Protein AF-W5XK88-F1 (afdb_monomer_lite)

pLDDT: mean 74.53, std 16.63, range [36.09, 95.25]

Radius of gyration: 17.04 Å; chains: 1; bounding box: 43×44×38 Å

InterPro domains:
  IPR008969 Carboxypeptidase-like, regulatory domain superfamily [SSF49464] (3-73)

Organism: Platynereis dumerilii (NCBI:txid6359)

Sequence (108 aa):
RHNVSSAHDGDYWRLLTDGVYDVTASAPGYMSVTNRVQVVNNPMEGAVVQNFTLPSKSAKGQESYSDVNQIMNGAVAAGKGAKGKYKKEIEELRAMFQRMLNREEQDY

Foldseek 3Di:
DDDDDADPVRHDDDDDDFDWDFDWDDDPQWQIDTDIDGFDPDPPDDGDDDDDDTFGPDPVSVVVVVVVLVVVVVVCVPDPPCCVPCVVVNVVVVVRVVCSVVVPPPDD

Structure (mmCIF, N/CA/C/O backbone):
data_AF-W5XK88-F1
#
_entry.id   AF-W5XK88-F1
#
loop_
_atom_site.group_PDB
_atom_site.id
_atom_site.type_symbol
_atom_site.label_atom_id
_atom_site.label_alt_id
_atom_site.label_comp_id
_atom_site.label_asym_id
_atom_site.label_entity_id
_atom_site.label_seq_id
_atom_site.pdbx_PDB_ins_code
_atom_site.Cartn_x
_atom_site.Cartn_y
_atom_site.Cartn_z
_atom_site.occupancy
_atom_site.B_iso_or_equiv
_atom_site.auth_seq_id
_atom_site.auth_comp_id
_atom_site.auth_asym_id
_atom_site.auth_atom_id
_atom_site.pdbx_PDB_model_num
ATOM 1 N N . ARG A 1 1 ? -7.399 -0.426 -13.196 1.00 58.31 1 ARG A N 1
ATOM 2 C CA . ARG A 1 1 ? -7.351 -0.854 -11.774 1.00 58.31 1 ARG A CA 1
ATOM 3 C C . ARG A 1 1 ? -6.791 -2.263 -11.755 1.00 58.31 1 ARG A C 1
ATOM 5 O O . ARG A 1 1 ? -7.291 -3.083 -12.512 1.00 58.31 1 ARG A O 1
ATOM 12 N N . HIS A 1 2 ? -5.749 -2.535 -10.977 1.00 78.69 2 HIS A N 1
ATOM 13 C CA . HIS A 1 2 ? -5.146 -3.862 -10.953 1.00 78.69 2 HIS A CA 1
ATOM 14 C C . HIS A 1 2 ? -4.692 -4.189 -9.531 1.00 78.69 2 HIS A C 1
ATOM 16 O O . HIS A 1 2 ? -3.643 -3.727 -9.088 1.00 78.69 2 HIS A O 1
ATOM 22 N N . ASN A 1 3 ? -5.502 -4.963 -8.823 1.00 84.06 3 ASN A N 1
ATOM 23 C CA . ASN A 1 3 ? -5.210 -5.348 -7.450 1.00 84.06 3 ASN A CA 1
ATOM 24 C C . ASN A 1 3 ? -4.350 -6.617 -7.444 1.00 84.06 3 ASN A C 1
ATOM 26 O O . ASN A 1 3 ? -4.399 -7.410 -8.385 1.00 84.06 3 ASN A O 1
ATOM 30 N N . VAL A 1 4 ? -3.566 -6.787 -6.387 1.00 88.12 4 VAL A N 1
ATOM 31 C CA . VAL A 1 4 ? -2.876 -8.036 -6.053 1.00 88.12 4 VAL A CA 1
ATOM 32 C C . VAL A 1 4 ? -3.195 -8.365 -4.601 1.00 88.12 4 VAL A C 1
ATOM 34 O O . VAL A 1 4 ? -3.372 -7.453 -3.793 1.00 88.12 4 VAL A O 1
ATOM 37 N N . SER A 1 5 ? -3.297 -9.650 -4.284 1.00 90.31 5 SER A N 1
ATOM 38 C CA . SER A 1 5 ? -3.410 -10.124 -2.905 1.00 90.31 5 SER A CA 1
ATOM 39 C C . SER A 1 5 ? -2.036 -10.557 -2.417 1.00 90.31 5 SER A C 1
ATOM 41 O O . SER A 1 5 ? -1.236 -11.064 -3.205 1.00 90.31 5 SER A O 1
ATOM 43 N N . SER A 1 6 ? -1.763 -10.348 -1.132 1.00 87.44 6 SER A N 1
ATOM 44 C CA . SER A 1 6 ? -0.564 -10.894 -0.508 1.00 87.44 6 SER A CA 1
ATOM 45 C C . SER A 1 6 ? -0.608 -12.424 -0.490 1.00 87.44 6 SER A C 1
ATOM 47 O O . SER A 1 6 ? -1.680 -13.037 -0.485 1.00 87.44 6 SER A O 1
ATOM 49 N N . ALA A 1 7 ? 0.569 -13.036 -0.443 1.00 90.50 7 ALA A N 1
ATOM 50 C CA . ALA A 1 7 ? 0.758 -14.419 -0.057 1.00 90.50 7 ALA A CA 1
ATOM 51 C C . ALA A 1 7 ? 0.347 -14.631 1.410 1.00 90.50 7 ALA A C 1
ATOM 53 O O . ALA A 1 7 ? 0.078 -13.680 2.150 1.00 90.50 7 ALA A O 1
ATOM 54 N N . HIS A 1 8 ? 0.320 -15.897 1.825 1.00 87.31 8 HIS A N 1
ATOM 55 C CA . HIS A 1 8 ? -0.058 -16.304 3.179 1.0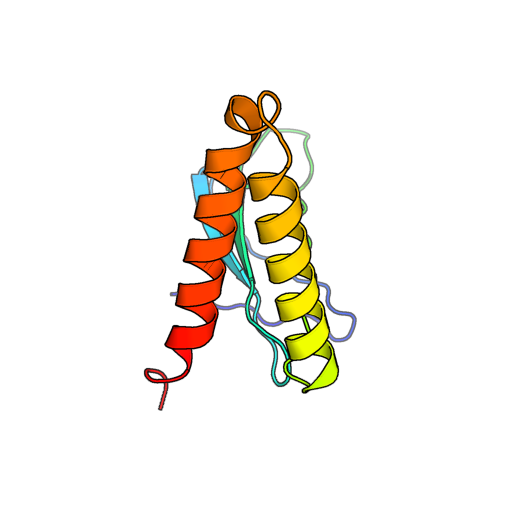0 87.31 8 HIS A CA 1
ATOM 56 C C . HIS A 1 8 ? 0.747 -15.576 4.270 1.00 87.31 8 HIS A C 1
ATOM 58 O O . HIS A 1 8 ? 0.172 -15.145 5.265 1.00 87.31 8 HIS A O 1
ATOM 64 N N . ASP A 1 9 ? 2.046 -15.368 4.039 1.00 89.56 9 ASP A N 1
ATOM 65 C CA . ASP A 1 9 ? 2.952 -14.750 5.014 1.00 89.56 9 ASP A CA 1
ATOM 66 C C . ASP A 1 9 ? 3.019 -13.213 4.892 1.00 89.56 9 ASP A C 1
ATOM 68 O O . ASP A 1 9 ? 3.775 -12.557 5.604 1.00 89.56 9 ASP A O 1
ATOM 72 N N . GLY A 1 10 ? 2.202 -12.619 4.012 1.00 90.25 10 GLY A N 1
ATOM 73 C CA . GLY A 1 10 ? 2.094 -11.168 3.825 1.00 90.25 10 GLY A CA 1
ATOM 74 C C . GLY A 1 10 ? 2.924 -10.595 2.671 1.00 90.25 10 GLY A C 1
ATOM 75 O O . GLY A 1 10 ? 2.690 -9.450 2.281 1.00 90.25 10 GLY A O 1
ATOM 76 N N . ASP A 1 11 ? 3.822 -11.384 2.076 1.00 92.31 11 ASP A N 1
ATOM 77 C CA . ASP A 1 11 ? 4.602 -10.975 0.902 1.00 92.31 11 ASP A CA 1
ATOM 78 C C . ASP A 1 11 ? 3.704 -10.667 -0.299 1.00 92.31 11 ASP A C 1
ATOM 80 O O . ASP A 1 11 ? 2.667 -11.296 -0.507 1.00 92.31 11 ASP A O 1
ATOM 84 N N . TYR A 1 12 ? 4.099 -9.714 -1.137 1.00 93.31 12 TYR A N 1
ATOM 85 C CA . TYR A 1 12 ? 3.371 -9.384 -2.357 1.00 93.31 12 TYR A CA 1
ATOM 86 C C . TYR A 1 12 ? 4.336 -8.927 -3.450 1.00 93.31 12 TYR A C 1
ATOM 88 O O . TYR A 1 12 ? 5.395 -8.365 -3.174 1.00 93.31 12 TYR A O 1
ATOM 96 N N . TRP A 1 13 ? 3.940 -9.108 -4.712 1.00 92.75 13 TRP A N 1
ATOM 97 C CA . TRP A 1 13 ? 4.691 -8.596 -5.855 1.00 92.75 13 TRP A CA 1
ATOM 98 C C . TRP A 1 13 ? 3.765 -7.926 -6.855 1.00 92.75 13 TRP A C 1
ATOM 100 O O . TRP A 1 13 ? 2.676 -8.412 -7.167 1.00 92.75 13 TRP A O 1
ATOM 110 N N . ARG A 1 14 ? 4.223 -6.795 -7.387 1.00 92.25 14 ARG A N 1
ATOM 111 C CA . ARG A 1 14 ? 3.532 -6.056 -8.433 1.00 92.25 14 ARG A CA 1
ATOM 112 C C . ARG A 1 14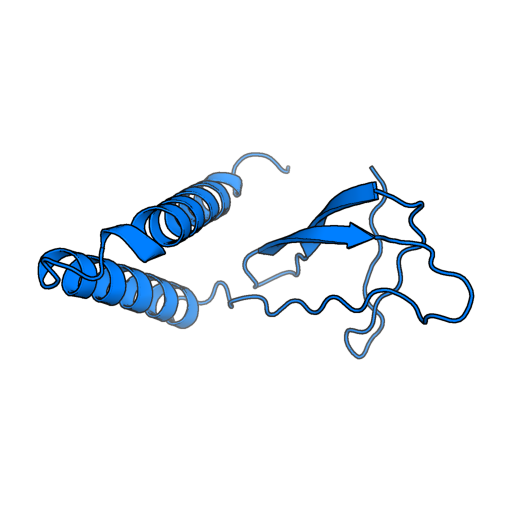 ? 4.543 -5.591 -9.469 1.00 92.25 14 ARG A C 1
ATOM 114 O O . ARG A 1 14 ? 5.381 -4.749 -9.173 1.00 92.25 14 ARG A O 1
ATOM 121 N N . LEU A 1 15 ? 4.423 -6.103 -10.691 1.00 91.56 15 LEU A N 1
ATOM 122 C CA . LEU A 1 15 ? 5.199 -5.598 -11.820 1.00 91.56 15 LEU A CA 1
ATOM 123 C C . LEU A 1 15 ? 4.645 -4.234 -12.238 1.00 91.56 15 LEU A C 1
ATOM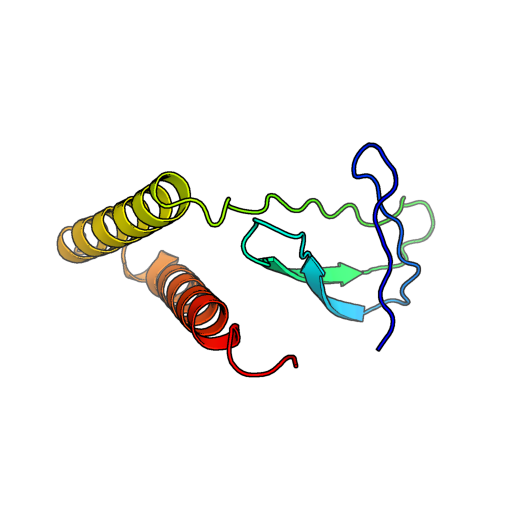 125 O O . LEU A 1 15 ? 3.453 -4.103 -12.538 1.00 91.56 15 LEU A O 1
ATOM 129 N N . LEU A 1 16 ? 5.516 -3.231 -12.221 1.00 91.44 16 LEU A N 1
ATOM 130 C CA . LEU A 1 16 ? 5.239 -1.857 -12.619 1.00 91.44 16 LEU A CA 1
ATOM 131 C C . LEU A 1 16 ? 6.360 -1.387 -13.542 1.00 91.44 16 LEU A C 1
ATOM 133 O O . LEU A 1 16 ? 7.510 -1.787 -13.380 1.00 91.44 16 LEU A O 1
ATOM 137 N N . THR A 1 17 ? 6.015 -0.541 -14.505 1.00 93.88 17 THR A N 1
ATOM 138 C CA . THR A 1 17 ? 7.004 0.214 -15.276 1.00 93.88 17 THR A CA 1
ATOM 139 C C . THR A 1 17 ? 7.499 1.403 -14.463 1.00 93.88 17 THR A C 1
ATOM 141 O O . THR A 1 17 ? 6.845 1.812 -13.500 1.00 93.88 17 THR A O 1
ATOM 144 N N . ASP A 1 18 ? 8.598 2.007 -14.896 1.00 95.12 18 ASP A N 1
ATOM 145 C CA . ASP A 1 18 ? 9.146 3.224 -14.300 1.00 95.12 18 ASP A CA 1
ATOM 146 C C . ASP A 1 18 ? 8.083 4.307 -14.171 1.00 95.12 18 ASP A C 1
ATOM 148 O O . ASP A 1 18 ? 7.306 4.565 -15.095 1.00 95.12 18 ASP A O 1
ATOM 152 N N . GLY A 1 19 ? 8.023 4.921 -12.994 1.00 95.25 19 GLY A N 1
ATOM 153 C CA . GLY A 1 19 ? 6.995 5.897 -12.681 1.00 95.25 19 GLY A CA 1
ATOM 154 C C . GLY A 1 19 ? 6.786 6.094 -11.189 1.00 95.25 19 GLY A C 1
ATOM 155 O O . GLY A 1 19 ? 7.429 5.471 -10.347 1.00 95.25 19 GLY A O 1
ATOM 156 N N . VAL A 1 20 ? 5.857 6.987 -10.861 1.00 95.25 20 VAL A N 1
ATOM 157 C CA . VAL A 1 20 ? 5.460 7.275 -9.482 1.00 95.25 20 VAL A CA 1
ATOM 158 C C . VAL A 1 20 ? 4.013 6.848 -9.294 1.00 95.25 20 VAL A C 1
ATOM 160 O O . VAL A 1 20 ? 3.138 7.293 -10.035 1.00 95.25 20 VAL A O 1
ATOM 163 N N . TYR A 1 21 ? 3.766 6.012 -8.290 1.00 91.94 21 TYR A N 1
ATOM 164 C CA . TYR A 1 21 ? 2.469 5.392 -8.045 1.00 91.94 21 TYR A CA 1
ATOM 165 C C . TYR A 1 21 ? 1.998 5.650 -6.620 1.00 91.94 21 TYR A C 1
ATOM 167 O O . TYR A 1 21 ? 2.786 5.556 -5.682 1.00 91.94 21 TYR A O 1
ATOM 175 N N . ASP A 1 22 ? 0.701 5.895 -6.453 1.00 92.31 22 ASP A N 1
ATOM 176 C CA . ASP A 1 22 ? 0.052 5.824 -5.145 1.00 92.31 22 ASP A CA 1
ATOM 177 C C . ASP A 1 22 ? -0.431 4.386 -4.929 1.00 92.31 22 ASP A C 1
ATOM 179 O O . ASP A 1 22 ? -1.349 3.909 -5.601 1.00 92.31 22 ASP A O 1
ATOM 183 N N . VAL A 1 23 ? 0.225 3.671 -4.018 1.00 91.75 23 VAL A N 1
ATOM 184 C CA . VAL A 1 23 ? -0.057 2.264 -3.722 1.00 91.75 23 VAL A CA 1
ATOM 185 C C . VAL A 1 23 ? -0.825 2.181 -2.412 1.00 91.75 23 VAL A C 1
ATOM 187 O O . VAL A 1 23 ? -0.324 2.605 -1.371 1.00 91.75 23 VAL A O 1
ATOM 190 N N . THR A 1 24 ? -2.034 1.621 -2.462 1.00 90.69 24 THR A N 1
ATOM 191 C CA . THR A 1 24 ? -2.886 1.407 -1.286 1.00 90.69 24 THR A CA 1
ATOM 192 C C . THR A 1 24 ? -2.864 -0.060 -0.869 1.00 90.69 24 THR A C 1
ATOM 194 O O . THR A 1 24 ? -3.269 -0.924 -1.646 1.00 90.69 24 THR A O 1
ATOM 197 N N . ALA A 1 25 ? -2.451 -0.332 0.367 1.00 92.62 25 ALA A N 1
ATOM 198 C CA . ALA A 1 25 ? -2.608 -1.630 1.013 1.00 92.62 25 ALA A CA 1
ATOM 199 C C . ALA A 1 25 ? -3.844 -1.619 1.922 1.00 92.62 25 ALA A C 1
ATOM 201 O O . ALA A 1 25 ? -4.102 -0.640 2.626 1.00 92.62 25 AL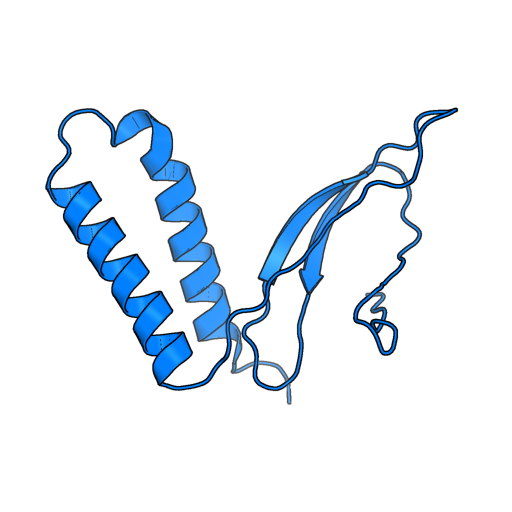A A O 1
ATOM 202 N N . SER A 1 26 ? -4.607 -2.710 1.909 1.00 89.75 26 SER A N 1
ATOM 203 C CA . SER A 1 26 ? -5.858 -2.846 2.659 1.00 89.75 26 SER A CA 1
ATOM 204 C C . SER A 1 26 ? -6.073 -4.293 3.081 1.00 89.75 26 SER A C 1
ATOM 206 O O . SER A 1 26 ? -5.822 -5.200 2.287 1.00 89.75 26 SER A O 1
ATOM 208 N N . ALA A 1 27 ? -6.601 -4.501 4.283 1.00 88.56 27 ALA A N 1
ATOM 209 C CA . ALA A 1 27 ? -6.961 -5.817 4.796 1.00 88.56 27 ALA A CA 1
ATOM 210 C C . ALA A 1 27 ? -8.214 -5.716 5.687 1.00 88.56 27 ALA A C 1
ATOM 212 O O . ALA A 1 27 ? -8.389 -4.698 6.369 1.00 88.56 27 ALA A O 1
ATOM 213 N N . PRO A 1 28 ? -9.087 -6.740 5.719 1.00 87.81 28 PRO A N 1
ATOM 214 C CA . PRO A 1 28 ? -10.232 -6.768 6.628 1.00 87.81 28 PRO A CA 1
ATOM 215 C C . PRO A 1 28 ? -9.806 -6.588 8.091 1.00 87.81 28 PRO A C 1
ATOM 217 O O . PRO A 1 28 ? -8.847 -7.205 8.541 1.00 87.81 28 PRO A O 1
ATOM 220 N N . GLY A 1 29 ? -10.514 -5.737 8.838 1.00 83.69 29 GLY A N 1
ATOM 221 C CA . GLY A 1 29 ? -10.184 -5.438 10.240 1.00 83.69 29 GLY A CA 1
ATOM 222 C C . GLY A 1 29 ? -9.041 -4.432 10.445 1.00 83.69 29 GLY A C 1
ATOM 223 O O . GLY A 1 29 ? -8.738 -4.093 11.590 1.00 83.69 29 GLY A O 1
ATOM 224 N N . TYR A 1 30 ? -8.453 -3.902 9.367 1.00 85.50 30 TYR A N 1
ATOM 225 C CA . TYR A 1 30 ? -7.385 -2.903 9.411 1.00 85.50 30 TYR A CA 1
ATOM 226 C C . TYR A 1 30 ? -7.710 -1.666 8.569 1.00 85.50 30 TYR A C 1
ATOM 228 O O . TYR A 1 30 ? -8.462 -1.721 7.595 1.00 85.50 30 TYR A O 1
ATOM 236 N N . MET A 1 31 ? -7.156 -0.521 8.958 1.00 82.19 31 MET A N 1
ATOM 237 C CA . MET A 1 31 ? -7.227 0.706 8.176 1.00 82.19 31 MET A CA 1
ATOM 238 C C . MET A 1 31 ? -6.318 0.578 6.956 1.00 82.19 31 MET A C 1
ATOM 240 O O . MET A 1 31 ? -5.191 0.096 7.060 1.00 82.19 31 MET A O 1
ATOM 244 N N . SER A 1 32 ? -6.812 1.009 5.796 1.00 86.00 32 SER A N 1
ATOM 245 C CA . SER A 1 32 ? -5.992 1.034 4.582 1.00 86.00 32 SER A CA 1
ATOM 246 C C . SER A 1 32 ? -4.896 2.085 4.716 1.00 86.00 32 SER A C 1
ATOM 248 O O . SER A 1 32 ? -5.108 3.091 5.379 1.00 86.00 32 SER A O 1
ATOM 250 N N . VAL A 1 33 ? -3.752 1.887 4.070 1.00 84.81 33 VAL A N 1
ATOM 251 C CA . VAL A 1 33 ? -2.645 2.856 4.046 1.00 84.81 33 VAL A CA 1
ATOM 252 C C . VAL A 1 33 ? -2.233 3.076 2.601 1.00 84.81 33 VAL A C 1
ATOM 254 O O . VAL A 1 33 ? -2.129 2.115 1.844 1.00 84.81 33 VAL A O 1
ATOM 257 N N . THR A 1 34 ? -2.022 4.334 2.208 1.00 88.38 34 THR A N 1
ATOM 258 C CA . THR A 1 34 ? -1.544 4.688 0.865 1.00 88.38 34 THR A CA 1
ATOM 259 C C . THR A 1 34 ? -0.180 5.345 0.955 1.00 88.38 34 THR A C 1
ATOM 261 O O . THR A 1 34 ? -0.044 6.354 1.639 1.00 88.38 34 THR A O 1
ATOM 264 N N . ASN A 1 35 ? 0.793 4.804 0.226 1.00 88.38 35 ASN A N 1
ATOM 265 C CA . ASN A 1 35 ? 2.132 5.371 0.116 1.00 88.38 35 ASN A CA 1
ATOM 266 C C . ASN A 1 35 ? 2.427 5.726 -1.340 1.00 88.38 35 ASN A C 1
ATOM 268 O O . ASN A 1 35 ? 2.063 4.985 -2.254 1.00 88.38 35 ASN A O 1
ATOM 272 N N . ARG A 1 36 ? 3.130 6.842 -1.543 1.00 90.19 36 ARG A N 1
ATOM 273 C CA . ARG A 1 36 ? 3.628 7.248 -2.856 1.00 90.19 36 ARG A CA 1
ATOM 274 C C . ARG A 1 36 ? 4.993 6.609 -3.097 1.00 90.19 36 ARG A C 1
ATOM 276 O O . ARG A 1 36 ? 5.945 6.918 -2.386 1.00 90.19 36 ARG A O 1
ATOM 283 N N . VAL A 1 37 ? 5.080 5.726 -4.084 1.00 93.44 37 VAL A N 1
ATOM 284 C CA . VAL A 1 37 ? 6.265 4.912 -4.385 1.00 93.44 37 VAL A CA 1
ATOM 285 C C . VAL A 1 37 ? 6.833 5.320 -5.737 1.00 93.44 37 VAL A C 1
ATOM 287 O O . VAL A 1 37 ? 6.106 5.370 -6.730 1.00 93.44 37 VAL A O 1
ATOM 290 N N . GLN A 1 38 ? 8.134 5.596 -5.784 1.00 95.19 38 GLN A N 1
ATOM 291 C CA . GLN A 1 38 ? 8.863 5.789 -7.033 1.00 95.19 38 GLN A CA 1
ATOM 292 C C . GLN A 1 38 ? 9.476 4.455 -7.463 1.00 95.19 38 GLN A C 1
ATOM 294 O O . GLN A 1 38 ? 10.284 3.877 -6.743 1.00 95.19 38 GLN A O 1
ATOM 299 N N . VAL A 1 39 ? 9.078 3.978 -8.637 1.00 94.81 39 VAL A N 1
ATOM 300 C CA . VAL A 1 39 ? 9.622 2.783 -9.279 1.00 94.81 39 VAL A CA 1
ATOM 301 C C . VAL A 1 39 ? 10.598 3.238 -10.350 1.00 94.81 39 VAL A C 1
ATOM 303 O O . VAL A 1 39 ? 10.237 4.033 -11.221 1.00 94.81 39 VAL A O 1
ATOM 306 N N . VAL A 1 40 ? 11.827 2.741 -10.270 1.00 93.31 40 VAL A N 1
ATOM 307 C CA . VAL A 1 40 ? 12.883 2.991 -11.251 1.00 93.31 40 VAL A CA 1
ATOM 308 C C . VAL A 1 40 ? 13.460 1.642 -11.653 1.00 93.31 40 VAL A C 1
ATOM 310 O O . VAL A 1 40 ? 13.812 0.844 -10.785 1.00 93.31 40 VAL A O 1
ATOM 313 N N . ASN A 1 41 ? 13.543 1.374 -12.952 1.00 89.94 41 ASN A N 1
ATOM 314 C CA . ASN A 1 41 ? 14.179 0.182 -13.488 1.00 89.94 41 ASN A CA 1
ATOM 315 C C . ASN A 1 41 ? 15.635 0.507 -13.803 1.00 89.94 41 ASN A C 1
ATOM 317 O O . ASN A 1 41 ? 16.003 0.825 -14.936 1.00 89.94 41 ASN A O 1
ATOM 321 N N . ASN A 1 42 ? 16.461 0.438 -12.765 1.00 88.81 42 ASN A N 1
ATOM 322 C CA . ASN A 1 42 ? 17.899 0.562 -12.911 1.00 88.81 42 ASN A CA 1
ATOM 323 C C . ASN A 1 42 ? 18.494 -0.801 -13.288 1.00 88.81 42 ASN A C 1
ATOM 325 O O . ASN A 1 42 ? 18.331 -1.771 -12.540 1.00 88.81 42 ASN A O 1
ATOM 329 N N . PRO A 1 43 ? 19.224 -0.902 -14.416 1.00 83.94 43 PRO A N 1
ATOM 330 C CA . PRO A 1 43 ? 19.963 -2.111 -14.738 1.00 83.94 43 PRO A CA 1
ATOM 331 C C . PRO A 1 43 ? 20.902 -2.463 -13.580 1.00 83.94 43 PRO A C 1
ATOM 333 O O . PRO A 1 43 ? 21.657 -1.612 -13.120 1.00 83.94 43 PRO A O 1
ATOM 336 N N . MET A 1 44 ? 20.883 -3.727 -13.152 1.00 85.62 44 MET A N 1
ATOM 337 C CA . MET A 1 44 ? 21.678 -4.282 -12.041 1.00 85.62 44 MET A CA 1
ATOM 338 C C . MET A 1 44 ? 21.171 -3.996 -10.615 1.00 85.62 44 MET A C 1
ATOM 340 O O . MET A 1 44 ? 21.769 -4.509 -9.670 1.00 85.62 44 MET A O 1
ATOM 344 N N . GLU A 1 45 ? 20.062 -3.273 -10.437 1.00 88.69 45 GLU A N 1
ATOM 345 C CA . GLU A 1 45 ? 19.397 -3.148 -9.132 1.00 88.69 45 GLU A CA 1
ATOM 346 C C . GLU A 1 45 ? 18.220 -4.126 -8.995 1.00 88.69 45 GLU A C 1
ATOM 348 O O . GLU A 1 45 ? 17.630 -4.586 -9.975 1.00 88.69 45 GLU A O 1
ATOM 353 N N . GLY A 1 46 ? 17.905 -4.489 -7.749 1.00 88.12 46 GLY A N 1
ATOM 354 C CA . GLY A 1 46 ? 16.740 -5.311 -7.430 1.00 88.12 46 GLY A CA 1
ATOM 355 C C . GLY A 1 46 ? 15.425 -4.530 -7.521 1.00 88.12 46 GLY A C 1
ATOM 356 O O . GLY A 1 46 ? 15.401 -3.324 -7.749 1.00 88.12 46 GLY A O 1
ATOM 357 N N . ALA A 1 47 ? 14.308 -5.223 -7.296 1.00 90.81 47 ALA A N 1
ATOM 358 C CA . ALA A 1 47 ? 12.999 -4.581 -7.233 1.00 90.81 47 ALA A CA 1
ATOM 359 C C . ALA A 1 47 ? 12.921 -3.559 -6.084 1.00 90.81 47 ALA A C 1
ATOM 361 O O . ALA A 1 47 ? 13.468 -3.781 -5.001 1.00 90.81 47 ALA A O 1
ATOM 362 N N . VAL A 1 48 ? 12.175 -2.471 -6.296 1.00 93.62 48 VAL A N 1
ATOM 363 C CA . VAL A 1 48 ? 11.856 -1.514 -5.230 1.00 93.62 48 VAL A CA 1
ATOM 364 C C . VAL A 1 48 ? 11.029 -2.213 -4.150 1.00 93.62 48 VAL A C 1
ATOM 366 O O . VAL A 1 48 ? 9.928 -2.699 -4.413 1.00 93.62 48 VAL A O 1
ATOM 369 N N . VAL A 1 49 ? 11.559 -2.243 -2.927 1.00 93.81 49 VAL A N 1
ATOM 370 C CA . VAL A 1 49 ? 10.880 -2.821 -1.765 1.00 93.81 49 VAL A CA 1
ATOM 371 C C . VAL A 1 49 ? 10.044 -1.747 -1.084 1.00 93.81 49 VAL A C 1
ATOM 373 O O . VAL A 1 49 ? 10.564 -0.726 -0.636 1.00 93.81 49 VAL A O 1
ATOM 376 N N . GLN A 1 50 ? 8.747 -2.007 -0.959 1.00 94.31 50 GLN A N 1
ATOM 377 C CA . GLN A 1 50 ? 7.831 -1.197 -0.169 1.00 94.31 50 GLN A CA 1
ATOM 378 C C . GLN A 1 50 ? 7.150 -2.106 0.853 1.00 94.31 50 GLN A C 1
ATOM 380 O O . GLN A 1 50 ? 6.645 -3.158 0.497 1.00 94.31 50 GLN A O 1
ATOM 385 N N . ASN A 1 51 ? 7.114 -1.691 2.117 1.00 93.81 51 ASN A N 1
ATOM 386 C CA . ASN A 1 51 ? 6.389 -2.402 3.171 1.00 93.81 51 ASN A CA 1
ATOM 387 C C . ASN A 1 51 ? 5.223 -1.550 3.674 1.00 93.81 51 ASN A C 1
ATOM 389 O O . ASN A 1 51 ? 5.298 -0.316 3.662 1.00 93.81 51 ASN A O 1
ATOM 393 N N . PHE A 1 52 ? 4.159 -2.207 4.133 1.00 91.00 52 PHE A N 1
ATOM 394 C CA . PHE A 1 52 ? 2.981 -1.559 4.702 1.00 91.00 52 PHE A CA 1
ATOM 395 C C . PHE A 1 52 ? 2.687 -2.120 6.090 1.00 91.00 52 PHE A C 1
ATOM 397 O O . PHE A 1 52 ? 2.543 -3.326 6.260 1.00 91.00 52 PHE A O 1
ATOM 404 N N . THR A 1 53 ? 2.529 -1.226 7.064 1.00 88.38 53 THR A N 1
ATOM 405 C CA . THR A 1 53 ? 2.003 -1.561 8.389 1.00 88.38 53 THR A CA 1
ATOM 406 C C . THR A 1 53 ? 0.600 -0.993 8.486 1.00 88.38 53 THR A C 1
ATOM 408 O O . THR A 1 53 ? 0.423 0.224 8.426 1.00 88.38 53 THR A O 1
ATOM 411 N N . LEU A 1 54 ? -0.400 -1.863 8.616 1.00 84.88 54 LEU A N 1
ATOM 412 C CA . LEU A 1 54 ? -1.795 -1.442 8.691 1.00 84.88 54 LEU A CA 1
ATOM 413 C C . LEU A 1 54 ? -2.236 -1.312 10.159 1.00 84.88 54 LEU A C 1
ATOM 415 O O . LEU A 1 54 ? -2.092 -2.271 10.921 1.00 84.88 54 LEU A O 1
ATOM 419 N N . PRO A 1 55 ? -2.789 -0.163 10.584 1.00 82.00 55 PRO A N 1
ATOM 420 C CA . PRO A 1 55 ? -3.381 -0.020 11.912 1.00 82.00 55 PRO A CA 1
ATOM 421 C C . PRO A 1 55 ? -4.647 -0.869 12.048 1.00 82.00 55 PRO A C 1
ATOM 423 O O . PRO A 1 55 ? -5.458 -0.933 11.126 1.00 82.00 55 PRO A O 1
ATOM 426 N N . SER A 1 56 ? -4.857 -1.503 13.202 1.00 81.06 56 SER A N 1
ATOM 427 C CA . SER A 1 56 ? -6.104 -2.230 13.475 1.00 81.06 56 SER A CA 1
ATOM 428 C C . SER A 1 56 ? -7.288 -1.261 13.580 1.00 81.06 56 SER A C 1
ATOM 430 O O . SER A 1 56 ? -7.169 -0.210 14.206 1.00 81.06 56 SER A O 1
ATOM 432 N N . LYS A 1 57 ? -8.453 -1.646 13.041 1.00 78.88 57 LYS A N 1
ATOM 433 C CA . LYS A 1 57 ? -9.729 -0.926 13.224 1.00 78.88 57 LYS A CA 1
ATOM 434 C C . LYS A 1 57 ? -10.360 -1.135 14.609 1.00 78.88 57 LYS A C 1
ATOM 436 O O . LYS A 1 57 ? -11.440 -0.615 14.859 1.00 78.88 57 LYS A O 1
ATOM 441 N N . SER A 1 58 ? -9.745 -1.915 15.501 1.00 76.88 58 SER A N 1
ATOM 442 C CA . SER A 1 58 ? -10.272 -2.118 16.859 1.00 76.88 58 SER A CA 1
ATOM 443 C C . SER A 1 58 ? -10.346 -0.802 17.639 1.00 76.88 58 SER A C 1
ATOM 445 O O . SER A 1 58 ? -9.534 0.090 17.410 1.00 76.88 58 SER A O 1
ATOM 447 N N . ALA A 1 59 ? -11.260 -0.704 18.613 1.00 60.47 59 ALA A N 1
ATOM 448 C CA . ALA A 1 59 ? -11.412 0.487 19.456 1.00 60.47 59 ALA A CA 1
ATOM 449 C C . ALA A 1 59 ? -10.078 0.946 20.078 1.00 60.47 59 ALA A C 1
ATOM 451 O O . ALA A 1 59 ? -9.759 2.125 20.034 1.00 60.47 59 ALA A O 1
ATOM 452 N N . LYS A 1 60 ? -9.227 0.010 20.526 1.00 56.78 60 LYS A N 1
ATOM 453 C CA . LYS A 1 60 ? -7.872 0.314 21.027 1.00 56.78 60 LYS A CA 1
ATOM 454 C C . LYS A 1 60 ? -6.910 0.818 19.942 1.00 56.78 60 LYS A C 1
ATOM 456 O O . LYS A 1 60 ? -6.051 1.648 20.219 1.00 56.78 60 LYS A O 1
ATOM 461 N N . GLY A 1 61 ? -7.022 0.314 18.711 1.00 57.78 61 GLY A N 1
ATOM 462 C CA . GLY A 1 61 ? -6.245 0.800 17.563 1.00 57.78 61 GLY A CA 1
ATOM 463 C C . GLY A 1 61 ? -6.685 2.194 17.107 1.00 57.78 61 GLY A C 1
ATOM 464 O O . GLY A 1 61 ? -5.844 3.036 16.791 1.00 57.78 61 GLY A O 1
ATOM 465 N N . GLN A 1 62 ? -7.991 2.464 17.153 1.00 57.19 62 GLN A N 1
ATOM 466 C CA . GLN A 1 62 ? -8.571 3.785 16.912 1.00 57.19 62 GLN A CA 1
ATOM 467 C C . GLN A 1 62 ? -8.175 4.782 18.009 1.00 57.19 62 GLN A C 1
ATOM 469 O O . GLN A 1 62 ? -7.766 5.897 17.686 1.00 57.19 62 GLN A O 1
ATOM 474 N N . GLU A 1 63 ? -8.223 4.372 19.281 1.00 57.00 63 GLU A N 1
ATOM 475 C CA . GLU A 1 63 ? -7.757 5.155 20.431 1.00 57.00 63 GLU A CA 1
ATOM 476 C C . GLU A 1 63 ? -6.272 5.488 20.300 1.00 57.00 63 GLU A C 1
ATOM 478 O O . GLU A 1 63 ? -5.922 6.662 20.334 1.00 57.00 63 GLU A O 1
ATOM 483 N N . SER A 1 64 ? -5.417 4.501 20.007 1.00 60.38 64 SER A N 1
ATOM 484 C CA . SER A 1 64 ? -3.979 4.717 19.806 1.00 60.38 64 SER A CA 1
ATOM 485 C C . SER A 1 64 ? -3.691 5.724 18.688 1.00 60.38 64 SER A C 1
ATOM 487 O O . SER A 1 64 ? -2.838 6.597 18.845 1.00 60.38 64 SER A O 1
ATOM 489 N N . TYR A 1 65 ? -4.433 5.675 17.579 1.00 59.00 65 TYR A N 1
ATOM 490 C CA . TYR A 1 65 ? -4.309 6.680 16.524 1.00 59.00 65 TYR A CA 1
ATOM 491 C C . TYR A 1 65 ? -4.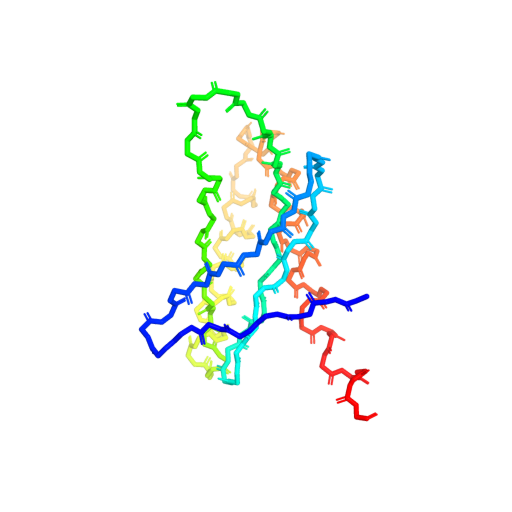809 8.064 16.975 1.00 59.00 65 TYR A C 1
ATOM 493 O O . TYR A 1 65 ? -4.200 9.093 16.670 1.00 59.00 65 TYR A O 1
ATOM 501 N N . SER A 1 66 ? -5.917 8.112 17.719 1.00 61.06 66 SER A N 1
ATOM 502 C CA . SER A 1 66 ? -6.466 9.351 18.275 1.00 61.06 66 SER A CA 1
ATOM 503 C C . SER A 1 66 ? -5.518 9.999 19.292 1.00 61.06 66 SER A C 1
ATOM 505 O O . SER A 1 66 ? -5.341 11.218 19.262 1.00 61.06 66 SER A O 1
ATOM 507 N N . ASP A 1 67 ? -4.831 9.193 20.099 1.00 63.47 67 ASP A N 1
ATOM 508 C CA . ASP A 1 67 ? -3.842 9.620 21.083 1.00 63.47 67 ASP A CA 1
ATOM 509 C C . ASP A 1 67 ? -2.619 10.193 20.378 1.00 63.47 67 ASP A C 1
ATOM 511 O O . ASP A 1 67 ? -2.167 11.290 20.704 1.00 63.47 67 ASP A O 1
ATOM 515 N N . VAL A 1 68 ? -2.135 9.520 19.327 1.00 61.38 68 VAL A N 1
ATOM 516 C CA . VAL A 1 68 ? -1.058 10.042 18.477 1.00 61.38 68 VAL A CA 1
ATOM 517 C C . VAL A 1 68 ? -1.471 11.377 17.848 1.00 61.38 68 VAL A C 1
ATOM 519 O O . VAL A 1 68 ? -0.693 12.330 17.875 1.00 61.38 68 VAL A O 1
ATOM 522 N N . ASN A 1 69 ? -2.708 11.524 17.364 1.00 56.66 69 ASN A N 1
ATOM 523 C CA . ASN A 1 69 ? -3.195 12.811 16.857 1.00 56.66 69 ASN A CA 1
ATOM 524 C C . ASN A 1 69 ? -3.232 13.899 17.933 1.00 56.66 69 ASN A C 1
ATOM 526 O O . ASN A 1 69 ? -2.859 15.040 17.652 1.00 56.66 69 ASN A O 1
ATOM 530 N N . GLN A 1 70 ? -3.694 13.583 19.144 1.00 62.66 70 GLN A N 1
ATOM 531 C CA . GLN A 1 70 ? -3.755 14.529 20.259 1.00 62.66 70 GLN A CA 1
ATOM 532 C C . GLN A 1 70 ? -2.356 14.952 20.713 1.00 62.66 70 GLN A C 1
ATOM 534 O O . GLN A 1 70 ? -2.112 16.146 20.882 1.00 62.66 70 GLN A O 1
ATOM 539 N N . ILE A 1 71 ? -1.410 14.015 20.798 1.00 63.00 71 ILE A N 1
ATOM 540 C CA . ILE A 1 71 ? 0.001 14.290 21.098 1.00 63.00 71 ILE A CA 1
ATOM 541 C C . ILE A 1 71 ? 0.608 15.176 20.011 1.00 63.00 71 ILE A C 1
ATOM 543 O O . ILE A 1 71 ? 1.241 16.183 20.320 1.00 63.00 71 ILE A O 1
ATOM 547 N N . MET A 1 72 ? 0.355 14.881 18.734 1.00 59.31 72 MET A N 1
ATOM 548 C CA . MET A 1 72 ? 0.824 15.716 17.629 1.00 59.31 72 MET A CA 1
ATOM 549 C C . MET A 1 72 ? 0.166 17.102 17.646 1.00 59.31 72 MET A C 1
ATOM 551 O O . MET A 1 72 ? 0.821 18.097 17.356 1.00 59.31 72 MET A O 1
ATOM 555 N N . ASN A 1 73 ? -1.112 17.219 18.015 1.00 57.09 73 ASN A N 1
ATOM 556 C CA . ASN A 1 73 ? -1.789 18.507 18.202 1.00 57.09 73 ASN A CA 1
ATOM 557 C C . ASN A 1 73 ? -1.188 19.317 19.363 1.00 57.09 73 ASN A C 1
ATOM 559 O O . ASN A 1 73 ? -0.928 20.510 19.194 1.00 57.09 73 ASN A O 1
ATOM 563 N N . GLY A 1 74 ? -0.915 18.677 20.502 1.00 60.16 74 GLY A N 1
ATOM 564 C CA . GLY A 1 74 ? -0.318 19.301 21.686 1.00 60.16 74 GLY A CA 1
ATOM 565 C C . GLY A 1 74 ? 1.147 19.700 21.487 1.00 60.16 74 GLY A C 1
ATOM 566 O O . GLY A 1 74 ? 1.531 20.825 21.803 1.00 60.16 74 GLY A O 1
ATOM 567 N N . ALA A 1 75 ? 1.954 18.833 20.872 1.00 54.47 75 ALA A N 1
ATOM 568 C CA . ALA A 1 75 ? 3.347 19.117 20.525 1.00 54.47 75 ALA A CA 1
ATOM 569 C C . ALA A 1 75 ? 3.454 20.245 19.486 1.00 54.47 75 ALA A C 1
ATOM 571 O O . ALA A 1 75 ? 4.309 21.127 19.599 1.00 54.47 75 ALA A O 1
ATOM 572 N N . VAL A 1 76 ? 2.535 20.283 18.510 1.00 56.28 76 VAL A N 1
ATOM 573 C CA . VAL A 1 76 ? 2.391 21.429 17.609 1.00 56.28 76 VAL A CA 1
ATOM 574 C C . VAL A 1 76 ? 2.008 22.665 18.430 1.00 56.28 76 VAL A C 1
ATOM 576 O O . VAL A 1 76 ? 2.677 23.678 18.303 1.00 56.28 76 VAL A O 1
ATOM 579 N N . ALA A 1 77 ? 1.024 22.648 19.327 1.00 55.97 77 ALA A N 1
ATOM 580 C CA . ALA A 1 77 ? 0.685 23.834 20.130 1.00 55.97 77 ALA A CA 1
ATOM 581 C C . ALA A 1 77 ? 1.873 24.395 20.951 1.00 55.97 77 ALA A C 1
ATOM 583 O O . ALA A 1 77 ? 2.023 25.615 21.032 1.00 55.97 77 ALA A O 1
ATOM 584 N N . ALA A 1 78 ? 2.757 23.529 21.460 1.00 54.62 78 ALA A N 1
ATOM 585 C CA . ALA A 1 78 ? 3.880 23.898 22.326 1.00 54.62 78 ALA A CA 1
ATOM 586 C C . ALA A 1 78 ? 5.156 24.395 21.598 1.00 54.62 78 ALA A C 1
ATOM 588 O O . ALA A 1 78 ? 5.971 25.095 22.198 1.00 54.62 78 ALA A O 1
ATOM 589 N N . GLY A 1 79 ? 5.357 24.081 20.311 1.00 52.06 79 GLY A N 1
ATOM 590 C CA . GLY A 1 79 ? 6.610 24.378 19.598 1.00 52.06 79 GLY A CA 1
ATOM 591 C C . GLY A 1 79 ? 6.603 25.663 18.755 1.00 52.06 79 GLY A C 1
ATOM 592 O O . GLY A 1 79 ? 6.254 25.631 17.573 1.00 52.06 79 GLY A O 1
ATOM 593 N N . LYS A 1 80 ? 7.076 26.796 19.293 1.00 49.28 80 LYS A N 1
ATOM 594 C CA . LYS A 1 80 ? 7.474 27.978 18.493 1.00 49.28 80 LYS A CA 1
ATOM 595 C C . LYS A 1 80 ? 8.892 27.765 17.928 1.00 49.28 80 LYS A C 1
ATOM 597 O O . LYS A 1 80 ? 9.859 28.238 18.502 1.00 49.28 80 LYS A O 1
ATOM 602 N N . GLY A 1 81 ? 9.034 27.010 16.835 1.00 50.53 81 GLY A N 1
ATOM 603 C CA . GLY A 1 81 ? 10.325 26.885 16.126 1.00 50.53 81 GLY A CA 1
ATOM 604 C C . GLY A 1 81 ? 10.456 25.653 15.227 1.00 50.53 81 GLY A C 1
ATOM 605 O O . GLY A 1 81 ? 10.797 25.780 14.057 1.00 50.53 81 GLY A O 1
ATOM 606 N N . ALA A 1 82 ? 10.082 24.468 15.720 1.00 52.38 82 ALA A N 1
ATOM 607 C CA . ALA A 1 82 ? 10.146 23.213 14.953 1.00 52.38 82 ALA A CA 1
ATOM 608 C C . ALA A 1 82 ? 8.965 23.009 13.978 1.00 52.38 82 ALA A C 1
ATOM 610 O O . ALA A 1 82 ? 9.041 22.175 13.076 1.00 52.38 82 ALA A O 1
ATOM 611 N N . LYS A 1 83 ? 7.885 23.799 14.120 1.00 50.94 83 LYS A N 1
ATOM 612 C CA . LYS A 1 83 ? 6.692 23.746 13.255 1.00 50.94 83 LYS A CA 1
ATOM 613 C C . LYS A 1 83 ? 7.021 23.894 11.777 1.00 50.94 83 LYS A C 1
ATOM 615 O O . LYS A 1 83 ? 6.457 23.168 10.977 1.00 50.94 83 LYS A O 1
ATOM 620 N N . GLY A 1 84 ? 7.897 24.824 11.396 1.00 51.78 84 GLY A N 1
ATOM 621 C CA . GLY A 1 84 ? 8.096 25.151 9.979 1.00 51.78 84 GLY A CA 1
ATOM 622 C C . GLY A 1 84 ? 8.537 23.950 9.140 1.00 51.78 84 GLY A C 1
ATOM 623 O O . GLY A 1 84 ? 8.059 23.785 8.022 1.00 51.78 84 GLY A O 1
ATOM 624 N N . LYS A 1 85 ? 9.389 23.087 9.710 1.00 51.12 85 LYS A N 1
ATOM 625 C CA . LYS A 1 85 ? 10.002 21.966 8.991 1.00 51.12 85 LYS A CA 1
ATOM 626 C C . LYS A 1 85 ? 9.049 20.783 8.782 1.00 51.12 85 LYS A C 1
ATOM 628 O O . LYS A 1 85 ? 9.088 20.183 7.720 1.00 51.12 85 LYS A O 1
ATOM 633 N N . TYR A 1 86 ? 8.182 20.489 9.755 1.00 58.94 86 TYR A N 1
ATOM 634 C CA . TYR A 1 86 ? 7.334 19.282 9.737 1.00 58.94 86 TYR A CA 1
ATOM 635 C C . TYR A 1 86 ? 5.829 19.571 9.641 1.00 58.94 86 TYR A C 1
ATOM 637 O O . TYR A 1 86 ? 5.029 18.650 9.520 1.00 58.94 86 TYR A O 1
ATOM 645 N N . LYS A 1 87 ? 5.398 20.842 9.685 1.00 64.31 87 LYS A N 1
ATOM 646 C CA . LYS A 1 87 ? 3.968 21.207 9.657 1.00 64.31 87 LYS A CA 1
ATOM 647 C C . LYS A 1 87 ? 3.254 20.654 8.427 1.00 64.31 87 LYS A C 1
ATOM 649 O O . LYS A 1 87 ? 2.143 20.163 8.568 1.00 64.31 87 LYS A O 1
ATOM 654 N N . LYS A 1 88 ? 3.896 20.710 7.257 1.00 62.22 88 LYS A N 1
ATOM 655 C CA . LYS A 1 88 ? 3.312 20.231 6.001 1.00 62.22 88 LYS A CA 1
ATOM 656 C C . LYS A 1 88 ? 3.067 18.719 6.025 1.00 62.22 88 LYS A C 1
ATOM 658 O O . LYS A 1 88 ? 1.954 18.294 5.753 1.00 62.22 88 LYS A O 1
ATOM 663 N N . GLU A 1 89 ? 4.057 17.933 6.442 1.00 60.31 89 GLU A N 1
ATOM 664 C CA . GLU A 1 89 ? 3.940 16.471 6.576 1.00 60.31 89 GLU A CA 1
ATOM 665 C C . GLU A 1 89 ? 2.876 16.077 7.611 1.00 60.31 89 GLU A C 1
ATOM 667 O O . GLU A 1 89 ? 2.086 15.166 7.385 1.00 60.31 89 GLU A O 1
ATOM 672 N N . ILE A 1 90 ? 2.795 16.805 8.730 1.00 63.62 90 ILE A N 1
ATOM 673 C CA . ILE A 1 90 ? 1.772 16.579 9.763 1.00 63.62 90 ILE A CA 1
ATOM 674 C C . ILE A 1 90 ? 0.366 16.874 9.225 1.00 63.62 90 ILE A C 1
ATOM 676 O O . ILE A 1 90 ? -0.586 16.158 9.533 1.00 63.62 90 ILE A O 1
ATOM 680 N N . GLU A 1 91 ? 0.219 17.934 8.437 1.00 67.81 91 GLU A N 1
ATOM 681 C CA . GLU A 1 91 ? -1.054 18.341 7.843 1.00 67.81 91 GLU A CA 1
ATOM 682 C C . GLU A 1 91 ? -1.486 17.373 6.728 1.00 67.81 91 GLU A C 1
ATOM 684 O O . GLU A 1 91 ? -2.654 16.989 6.670 1.00 67.81 91 GLU A O 1
ATOM 689 N N . GLU A 1 92 ? -0.539 16.879 5.927 1.00 67.69 92 GLU A N 1
ATOM 690 C CA . GLU A 1 92 ? -0.754 15.823 4.931 1.00 67.69 92 GLU A CA 1
ATOM 691 C C . GLU A 1 92 ? -1.156 14.492 5.581 1.00 67.69 92 GLU A C 1
ATOM 693 O O . GLU A 1 92 ? -2.133 13.880 5.147 1.00 67.69 92 GLU A O 1
ATOM 698 N N . LEU A 1 93 ? -0.493 14.081 6.668 1.00 65.75 93 LEU A N 1
ATOM 699 C CA . LEU A 1 93 ? -0.853 12.879 7.431 1.00 65.75 93 LEU A CA 1
ATOM 700 C C . LEU A 1 93 ? -2.258 12.985 8.038 1.00 65.75 93 LEU A C 1
ATOM 702 O O . LEU A 1 93 ? -3.043 12.039 7.952 1.00 65.75 93 LEU A O 1
ATOM 706 N N . ARG A 1 94 ? -2.618 14.151 8.589 1.00 67.88 94 ARG A N 1
ATOM 707 C CA . ARG A 1 94 ? -3.976 14.407 9.097 1.00 67.88 94 ARG A CA 1
ATOM 708 C C . ARG A 1 94 ? -5.020 14.356 7.993 1.00 67.88 94 ARG A C 1
ATOM 710 O O . ARG A 1 94 ? -6.059 13.729 8.175 1.00 67.88 94 ARG A O 1
ATOM 717 N N . ALA A 1 95 ? -4.761 14.996 6.855 1.00 67.75 95 ALA A N 1
ATOM 718 C CA . ALA A 1 95 ? -5.686 15.002 5.728 1.00 67.75 95 ALA A CA 1
ATOM 719 C C . ALA A 1 95 ? -5.849 13.599 5.127 1.00 67.75 95 ALA A C 1
ATOM 721 O O . ALA A 1 95 ? -6.968 13.189 4.814 1.00 67.75 95 ALA A O 1
ATOM 722 N N . MET A 1 96 ? -4.755 12.842 5.011 1.00 68.12 96 MET A N 1
ATOM 723 C CA . MET A 1 96 ? -4.782 11.441 4.597 1.00 68.12 96 MET A CA 1
ATOM 724 C C . MET A 1 96 ? -5.652 10.623 5.548 1.00 68.12 96 MET A C 1
ATOM 726 O O . MET A 1 96 ? -6.508 9.874 5.091 1.00 68.12 96 MET A O 1
ATOM 730 N N . PHE A 1 97 ? -5.508 10.815 6.857 1.00 66.19 97 PHE A N 1
ATOM 731 C CA . PHE A 1 97 ? -6.300 10.087 7.837 1.00 66.19 97 PHE A CA 1
ATOM 732 C C . PHE A 1 97 ? -7.778 10.445 7.841 1.00 66.19 97 PHE A C 1
ATOM 734 O O . PHE A 1 97 ? -8.612 9.548 7.849 1.00 66.19 97 PHE A O 1
ATOM 741 N N . GLN A 1 98 ? -8.115 11.729 7.752 1.00 61.19 98 GLN A N 1
ATOM 742 C CA . GLN A 1 98 ? -9.509 12.152 7.617 1.00 61.19 98 GLN A CA 1
ATOM 743 C C . GLN A 1 98 ? -10.144 11.574 6.349 1.00 61.19 98 GLN A C 1
ATOM 745 O O . GLN A 1 98 ? -11.274 11.101 6.374 1.00 61.19 98 GLN A O 1
ATOM 750 N N . ARG A 1 99 ? -9.392 11.506 5.243 1.00 69.06 99 ARG A N 1
ATOM 751 C CA . ARG A 1 99 ? -9.845 10.810 4.031 1.00 69.06 99 ARG A CA 1
ATOM 752 C C . ARG A 1 99 ? -10.001 9.307 4.237 1.00 69.06 99 ARG A C 1
ATOM 754 O O . ARG A 1 99 ? -10.862 8.729 3.593 1.00 69.06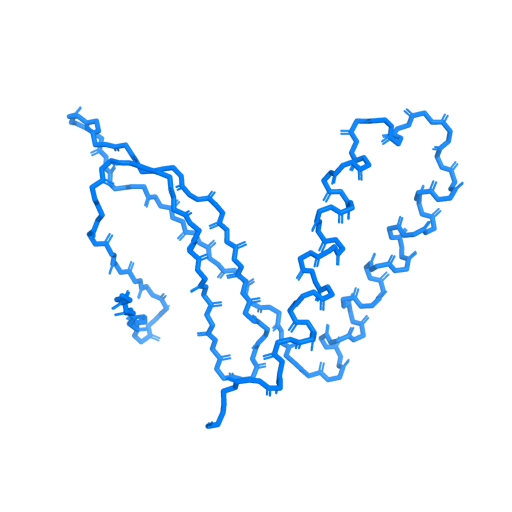 99 ARG A O 1
ATOM 761 N N . MET A 1 100 ? -9.176 8.674 5.069 1.00 60.59 100 MET A N 1
ATOM 762 C CA . MET A 1 100 ? -9.280 7.243 5.376 1.00 60.59 100 MET A CA 1
ATOM 763 C C . MET A 1 100 ? -10.478 6.938 6.277 1.00 60.59 100 MET A C 1
ATOM 765 O O . MET A 1 100 ? -11.164 5.956 6.019 1.00 60.59 100 MET A O 1
ATOM 769 N N . LEU A 1 101 ? -10.771 7.791 7.263 1.00 61.25 101 LEU A N 1
ATOM 770 C CA . LEU A 1 101 ? -11.980 7.688 8.084 1.00 61.25 101 LEU A CA 1
ATOM 771 C C . LEU A 1 101 ? -13.253 7.907 7.258 1.00 61.25 101 LEU A C 1
ATOM 773 O O . LEU A 1 101 ? -14.220 7.175 7.415 1.00 61.25 101 LEU A O 1
ATOM 777 N N . ASN A 1 102 ? -13.231 8.858 6.325 1.00 63.94 102 ASN A N 1
ATOM 778 C CA . ASN A 1 102 ? -14.404 9.186 5.512 1.00 63.94 102 ASN A CA 1
ATOM 779 C C . ASN A 1 102 ? -14.601 8.252 4.303 1.00 63.94 102 ASN A C 1
ATOM 781 O O . ASN A 1 102 ? -15.590 8.391 3.589 1.00 63.94 102 ASN A O 1
ATOM 785 N N . ARG A 1 103 ? -13.676 7.314 4.029 1.00 61.34 103 ARG A N 1
ATOM 786 C CA . ARG A 1 103 ? -13.792 6.389 2.882 1.00 61.34 103 ARG A CA 1
ATOM 787 C C . ARG A 1 103 ? -14.636 5.143 3.171 1.00 61.34 103 ARG A C 1
ATOM 789 O O . ARG A 1 103 ? -14.735 4.286 2.301 1.00 61.34 103 ARG A O 1
ATOM 796 N N . GLU A 1 104 ? -15.241 5.033 4.354 1.00 52.50 104 GLU A N 1
ATOM 797 C CA . GLU A 1 104 ? -16.113 3.904 4.712 1.00 52.50 104 GLU A CA 1
ATOM 798 C C . GLU A 1 104 ? -17.526 3.967 4.086 1.00 52.50 104 GLU A C 1
ATOM 800 O O . GLU A 1 104 ? -18.296 3.033 4.274 1.00 52.50 104 GLU A O 1
ATOM 805 N N . GLU A 1 105 ? -17.865 4.990 3.286 1.00 47.81 105 GLU A N 1
ATOM 806 C CA . GLU A 1 105 ? -19.219 5.154 2.709 1.00 47.81 105 GLU A CA 1
ATOM 807 C C . GLU A 1 105 ? -19.378 4.842 1.203 1.00 47.81 105 GLU A C 1
ATOM 809 O O . GLU A 1 105 ? -20.476 5.013 0.680 1.00 47.81 105 GLU A O 1
ATOM 814 N N . GLN A 1 106 ? -18.350 4.388 0.469 1.00 36.09 106 GLN A N 1
ATOM 815 C CA . GLN A 1 106 ? -18.459 4.252 -1.005 1.00 36.09 106 GLN A CA 1
ATOM 816 C C . GLN A 1 106 ? -18.052 2.915 -1.638 1.00 36.09 106 GLN A C 1
ATOM 818 O O . GLN A 1 106 ? -17.844 2.874 -2.844 1.00 36.09 106 GLN A O 1
ATOM 823 N N . ASP A 1 107 ? -18.005 1.815 -0.891 1.00 42.66 107 ASP A N 1
ATOM 824 C CA . ASP A 1 107 ? -17.890 0.484 -1.508 1.00 42.66 107 ASP A CA 1
ATOM 825 C C . ASP A 1 107 ? -18.933 -0.480 -0.902 1.00 42.66 107 ASP A C 1
ATOM 827 O O . ASP A 1 107 ? -18.632 -1.252 0.010 1.00 42.66 107 ASP A O 1
ATOM 831 N N . TYR A 1 108 ? -20.165 -0.400 -1.426 1.00 36.25 108 TYR A N 1
ATOM 832 C CA . TYR A 1 108 ? -21.139 -1.498 -1.541 1.00 36.25 108 TYR A CA 1
ATOM 833 C C . TYR A 1 108 ? -21.591 -1.596 -2.999 1.00 36.25 108 TYR A C 1
ATOM 835 O O . TYR A 1 108 ? -21.854 -0.527 -3.598 1.00 36.25 108 TYR A O 1
#

Secondary structure (DSSP, 8-state):
----PPPTTS-------SEEEEEEE--TTB--EEEEEEE---TT--PPP----PPB-SHHHHHHHHHHHHHHHHHHHH-TTTHHHHHHHHHHHHHHHHHHHGGGGS--